Protein AF-A0AA48L5W8-F1 (afdb_monomer_lite)

Foldseek 3Di:
DDDDDDDDDDDDDDDDDPPPPDPPPDPPDVVVVVVQVPDDPVPRCPPDVCPVVVVPPCCVVPNDQPDPCSQQDDDDPDVVVVVVVSVVSCVVVCVVVVVVVVVDDDDPVRVVVVVVVVVVVVVVVVVVVVVVVVVVVVVVVD

Organism: NCBI:txid279322

Secondary structure (DSSP, 8-state):
--------------TT-----PPP-----HHHHHHHHTS-TTTS--SSTTHHHHHT-THHHH----STTTTT----SSHHHHHHHHHHHHHHTTHHHHHHHHTSPPPHHHHHHHHHHH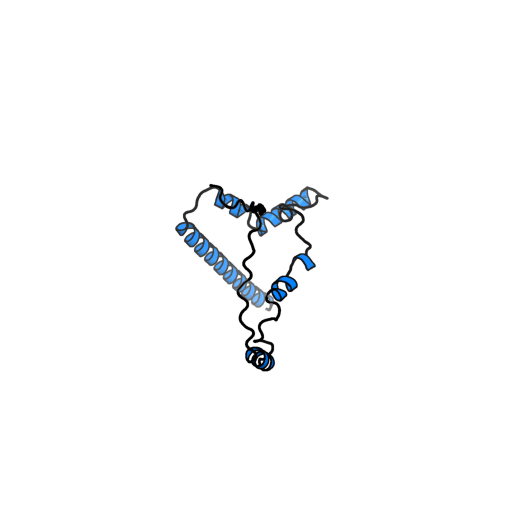HHHHHHHHHHHHHHHHHHHHHHT-

InterPro domains:
  IPR001911 Small ribosomal subunit protein bS21 [PF01165] (83-124)
  IPR038380 Small ribosomal subunit protein bS21 superfamily [G3DSA:1.20.5.1150] (84-120)

Structure (mmCIF, N/CA/C/O backbone):
data_AF-A0AA48L5W8-F1
#
_entry.id   AF-A0AA48L5W8-F1
#
loop_
_atom_site.group_PDB
_atom_site.id
_atom_site.type_symbol
_atom_site.label_atom_id
_atom_site.label_alt_id
_atom_site.label_comp_id
_atom_site.label_asym_id
_atom_site.label_entity_id
_atom_site.label_seq_id
_atom_site.pdbx_PDB_ins_code
_atom_site.Cartn_x
_atom_site.Cartn_y
_atom_site.Cartn_z
_atom_site.occupancy
_atom_site.B_iso_or_equiv
_atom_sit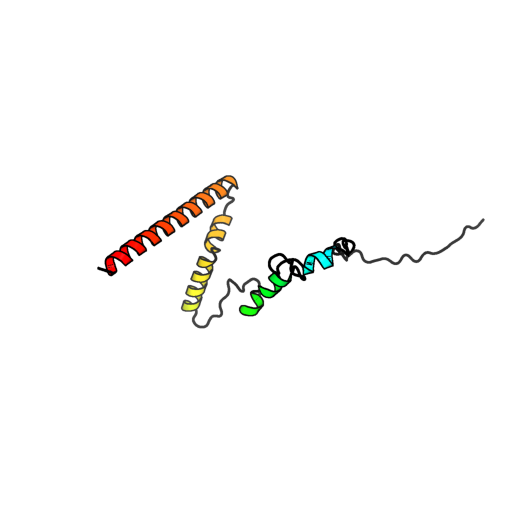e.auth_seq_id
_atom_site.auth_comp_id
_atom_site.auth_asym_id
_atom_site.auth_atom_id
_atom_site.pdbx_PDB_model_num
ATOM 1 N N . MET A 1 1 ? 81.579 -27.529 -8.004 1.00 41.66 1 MET A N 1
ATOM 2 C CA . MET A 1 1 ? 80.749 -27.136 -9.162 1.00 41.66 1 MET A CA 1
ATOM 3 C C . MET A 1 1 ? 79.575 -28.100 -9.261 1.00 41.66 1 MET A C 1
ATOM 5 O O . MET A 1 1 ? 79.804 -29.298 -9.210 1.00 41.66 1 MET A O 1
ATOM 9 N N . SER A 1 2 ? 78.370 -27.547 -9.417 1.00 45.47 2 SER A N 1
ATOM 10 C CA . SER A 1 2 ? 77.076 -28.196 -9.696 1.00 45.47 2 SER A CA 1
ATOM 11 C C . SER A 1 2 ? 76.213 -28.672 -8.511 1.00 45.47 2 SER A C 1
ATOM 13 O O . SER A 1 2 ? 76.462 -29.691 -7.875 1.00 45.47 2 SER A O 1
ATOM 15 N N . LEU A 1 3 ? 75.178 -27.866 -8.253 1.00 46.84 3 LEU A N 1
ATOM 16 C CA . LEU A 1 3 ? 74.101 -28.001 -7.273 1.00 46.84 3 LEU A CA 1
ATOM 17 C C . LEU A 1 3 ? 72.928 -28.820 -7.845 1.00 46.84 3 LEU A C 1
ATOM 19 O O . LEU A 1 3 ? 72.640 -28.756 -9.040 1.00 46.84 3 LEU A O 1
ATOM 23 N N . LEU A 1 4 ? 72.233 -29.536 -6.954 1.00 49.75 4 LEU A N 1
ATOM 24 C CA . LEU A 1 4 ? 70.988 -30.277 -7.182 1.00 49.75 4 LEU A CA 1
ATOM 25 C C . LEU A 1 4 ? 69.927 -29.462 -7.9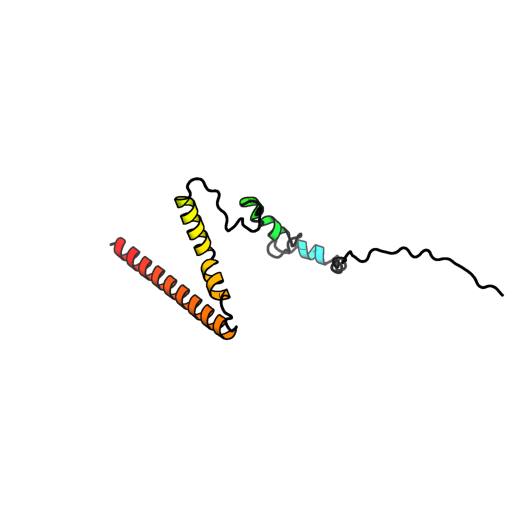46 1.00 49.75 4 LEU A C 1
ATOM 27 O O . LEU A 1 4 ? 69.533 -28.381 -7.515 1.00 49.75 4 LEU A O 1
ATOM 31 N N . GLY A 1 5 ? 69.375 -30.045 -9.014 1.00 43.19 5 GLY A N 1
ATOM 32 C CA . GLY A 1 5 ? 68.217 -29.524 -9.744 1.00 43.19 5 GLY A CA 1
ATOM 33 C C . GLY A 1 5 ? 66.993 -30.431 -9.610 1.00 43.19 5 GLY A C 1
ATOM 34 O O . GLY A 1 5 ? 66.687 -31.186 -10.529 1.00 43.19 5 GLY A O 1
ATOM 35 N N . LEU A 1 6 ? 66.269 -30.351 -8.488 1.00 49.22 6 LEU A N 1
ATOM 36 C CA . LEU A 1 6 ? 64.931 -30.941 -8.350 1.00 49.22 6 LEU A CA 1
ATOM 37 C C . LEU A 1 6 ? 63.902 -29.990 -8.985 1.00 49.22 6 LEU A C 1
ATOM 39 O O . LEU A 1 6 ? 63.579 -28.940 -8.430 1.00 49.22 6 LEU A O 1
ATOM 43 N N . ARG A 1 7 ? 63.372 -30.338 -10.161 1.00 47.59 7 ARG A N 1
ATOM 44 C CA . ARG A 1 7 ? 62.260 -29.601 -10.781 1.00 47.59 7 ARG A CA 1
ATOM 45 C C . ARG A 1 7 ? 60.941 -29.982 -10.101 1.00 47.59 7 ARG A C 1
ATOM 47 O O . ARG A 1 7 ? 60.332 -30.989 -10.452 1.00 47.59 7 ARG A O 1
ATOM 54 N N . LEU A 1 8 ? 60.473 -29.157 -9.163 1.00 48.69 8 LEU A N 1
ATOM 55 C CA . LEU A 1 8 ? 59.083 -29.195 -8.705 1.00 48.69 8 LEU A CA 1
ATOM 56 C C . LEU A 1 8 ? 58.156 -28.717 -9.835 1.00 48.69 8 LEU A C 1
ATOM 58 O O . LEU A 1 8 ? 58.205 -27.559 -10.249 1.00 48.69 8 LEU A O 1
ATOM 62 N N . ARG A 1 9 ? 57.276 -29.599 -10.321 1.00 47.47 9 ARG A N 1
ATOM 63 C CA . ARG A 1 9 ? 56.098 -29.201 -11.105 1.00 47.47 9 ARG A CA 1
ATOM 64 C C . ARG A 1 9 ? 55.102 -28.522 -10.162 1.00 47.47 9 ARG A C 1
ATOM 66 O O . ARG A 1 9 ? 54.395 -29.195 -9.419 1.00 47.47 9 ARG A O 1
ATOM 73 N N . ALA A 1 10 ? 55.042 -27.195 -10.196 1.00 47.44 10 ALA A N 1
ATOM 74 C CA . ALA A 1 10 ? 53.982 -26.436 -9.545 1.00 47.44 10 ALA A CA 1
ATOM 75 C C . ALA A 1 10 ? 52.654 -26.672 -10.287 1.00 47.44 10 ALA A C 1
ATOM 77 O O . ALA A 1 10 ? 52.471 -26.218 -11.416 1.00 47.44 10 ALA A O 1
ATOM 78 N N . SER A 1 11 ? 51.720 -27.398 -9.671 1.00 55.34 11 SER A N 1
ATOM 79 C CA . SER A 1 11 ? 50.333 -27.440 -10.131 1.00 55.34 11 SER A CA 1
ATOM 80 C C . SER A 1 11 ? 49.664 -26.103 -9.796 1.00 55.34 11 SER A C 1
ATOM 82 O O . SER A 1 11 ? 49.389 -25.820 -8.628 1.00 55.34 11 SER A O 1
ATOM 84 N N . LEU A 1 12 ? 49.409 -25.279 -10.811 1.00 51.62 12 LEU A N 1
ATOM 85 C CA . LEU A 1 12 ? 48.570 -24.086 -10.703 1.00 51.62 12 LEU A CA 1
ATOM 86 C C . LEU A 1 12 ? 47.149 -24.515 -10.300 1.00 51.62 12 LEU A C 1
ATOM 88 O O . LEU A 1 12 ? 46.418 -25.099 -11.098 1.00 51.62 12 LEU A O 1
ATOM 92 N N . ARG A 1 13 ? 46.763 -24.258 -9.045 1.00 56.03 13 ARG A N 1
ATOM 93 C CA . ARG A 1 13 ? 45.370 -24.374 -8.592 1.00 56.03 13 ARG A CA 1
ATOM 94 C C . ARG A 1 13 ? 44.577 -23.164 -9.108 1.00 56.03 13 ARG A C 1
ATOM 96 O O . ARG A 1 13 ? 45.058 -22.042 -8.955 1.00 56.03 13 ARG A O 1
ATOM 103 N N . PRO A 1 14 ? 43.370 -23.346 -9.668 1.00 49.34 14 PRO A N 1
ATOM 104 C CA . PRO A 1 14 ? 42.531 -22.225 -10.068 1.00 49.34 14 PRO A CA 1
ATOM 105 C C . PRO A 1 14 ? 42.058 -21.435 -8.836 1.00 49.34 14 PRO A C 1
ATOM 107 O O . PRO A 1 14 ? 41.418 -21.973 -7.930 1.00 49.34 14 PRO A O 1
ATOM 110 N N . LEU A 1 15 ? 42.384 -20.142 -8.813 1.00 54.94 15 LEU A N 1
ATOM 111 C CA . LEU A 1 15 ? 41.832 -19.140 -7.900 1.00 54.94 15 LEU A CA 1
ATOM 112 C C . LEU A 1 15 ? 40.357 -18.923 -8.261 1.00 54.94 15 LEU A C 1
ATOM 114 O O . LEU A 1 15 ? 40.062 -18.260 -9.251 1.00 54.94 15 LEU A O 1
ATOM 118 N N . GLY A 1 16 ? 39.422 -19.489 -7.495 1.00 56.91 16 GLY A N 1
ATOM 119 C CA . GLY A 1 16 ? 38.002 -19.244 -7.778 1.00 56.91 16 GLY A CA 1
ATOM 120 C C . GLY A 1 16 ? 36.952 -19.988 -6.958 1.00 56.91 16 GLY A C 1
ATOM 121 O O . GLY A 1 16 ? 35.784 -19.628 -7.045 1.00 56.91 16 GLY A O 1
ATOM 122 N N . ALA A 1 17 ? 37.308 -20.968 -6.127 1.00 47.25 17 ALA A N 1
ATOM 123 C CA . ALA A 1 17 ? 36.349 -21.579 -5.208 1.00 47.25 17 ALA A CA 1
ATOM 124 C C . ALA A 1 17 ? 36.504 -20.952 -3.818 1.00 47.25 17 ALA A C 1
ATOM 126 O O . ALA A 1 17 ? 37.392 -21.326 -3.052 1.00 47.25 17 ALA A O 1
ATOM 127 N N . ARG A 1 18 ? 35.647 -19.980 -3.480 1.00 51.94 18 ARG A N 1
ATOM 128 C CA . ARG A 1 18 ? 35.437 -19.600 -2.078 1.00 51.94 18 ARG A CA 1
ATOM 129 C C . ARG A 1 18 ? 34.900 -20.837 -1.363 1.00 51.94 18 ARG A C 1
ATOM 131 O O . ARG A 1 18 ? 33.747 -21.204 -1.565 1.00 51.94 18 ARG A O 1
ATOM 138 N N . ALA A 1 19 ? 35.748 -21.489 -0.573 1.00 50.69 19 ALA A N 1
ATOM 139 C CA . ALA A 1 19 ? 35.308 -22.497 0.371 1.00 50.69 19 ALA A CA 1
ATOM 140 C C . ALA A 1 19 ? 34.247 -21.843 1.263 1.00 50.69 19 ALA A C 1
ATOM 142 O O . ALA A 1 19 ? 34.537 -20.882 1.977 1.00 50.69 19 ALA A O 1
ATOM 143 N N . ILE A 1 20 ? 33.007 -22.321 1.168 1.00 53.09 20 ILE A N 1
ATOM 144 C CA . ILE A 1 20 ? 32.000 -22.066 2.191 1.00 53.09 20 ILE A CA 1
ATOM 145 C C . ILE A 1 20 ? 32.640 -22.605 3.466 1.00 53.09 20 ILE A C 1
ATOM 147 O O . ILE A 1 20 ? 32.986 -23.784 3.524 1.00 53.09 20 ILE A O 1
ATOM 151 N N . SER A 1 21 ? 32.921 -21.726 4.424 1.00 54.38 21 SER A N 1
ATOM 152 C CA . SER A 1 21 ? 33.506 -22.113 5.699 1.00 54.38 21 SER A CA 1
ATOM 153 C C . SER A 1 21 ? 32.583 -23.143 6.336 1.00 54.38 21 SER A C 1
ATOM 155 O O . SER A 1 21 ? 31.495 -22.794 6.793 1.00 54.38 21 SER A O 1
ATOM 157 N N . THR A 1 22 ? 32.988 -24.410 6.334 1.00 59.09 22 THR A N 1
ATOM 158 C CA . THR A 1 22 ? 32.337 -25.429 7.148 1.00 59.09 22 THR A CA 1
ATOM 159 C C . THR A 1 22 ? 32.401 -24.928 8.592 1.00 59.09 22 THR A C 1
ATOM 161 O O . THR A 1 22 ? 33.503 -24.620 9.059 1.00 59.09 22 THR A O 1
ATOM 164 N N . PRO A 1 23 ? 31.267 -24.765 9.296 1.00 60.31 23 PRO A N 1
ATOM 165 C CA . PRO A 1 23 ? 31.313 -24.380 10.697 1.00 60.31 23 PRO A CA 1
ATOM 166 C C . PRO A 1 23 ? 32.131 -25.430 11.468 1.00 60.31 23 PRO A C 1
ATOM 168 O O . PRO A 1 23 ? 32.063 -26.616 11.124 1.00 60.31 23 PRO A O 1
ATOM 171 N N . PRO A 1 24 ? 32.931 -25.025 12.471 1.00 53.91 24 PRO A N 1
ATOM 172 C CA . PRO A 1 24 ? 33.726 -25.966 13.250 1.00 53.91 24 PRO A CA 1
ATOM 173 C C . PRO A 1 24 ? 32.792 -27.023 13.844 1.00 53.91 24 PRO A C 1
ATOM 175 O O . PRO A 1 24 ? 31.868 -26.689 14.588 1.00 53.91 24 PRO A O 1
ATOM 178 N N . GLN A 1 25 ? 33.004 -28.295 13.490 1.00 59.50 25 GLN A N 1
ATOM 179 C CA . GLN A 1 25 ? 32.254 -29.386 14.099 1.00 59.50 25 GLN A CA 1
ATOM 180 C C . GLN A 1 25 ? 32.581 -29.403 15.590 1.00 59.50 25 GLN A C 1
ATOM 182 O O . GLN A 1 25 ? 33.710 -29.673 16.000 1.00 59.50 25 GLN A O 1
ATOM 187 N N . ARG A 1 26 ? 31.577 -29.064 16.402 1.00 51.53 26 ARG A N 1
ATOM 188 C CA . ARG A 1 26 ? 31.633 -29.204 17.854 1.00 51.53 26 ARG A CA 1
ATOM 189 C C . ARG A 1 26 ? 31.931 -30.678 18.163 1.00 51.53 26 ARG A C 1
ATOM 191 O O . ARG A 1 26 ? 31.246 -31.533 17.599 1.00 51.53 26 ARG A O 1
ATOM 198 N N . PRO A 1 27 ? 32.921 -31.001 19.016 1.00 55.44 27 PRO A N 1
ATOM 199 C CA . PRO A 1 27 ? 33.191 -32.389 19.369 1.00 55.44 27 PRO A CA 1
ATOM 200 C C . PRO A 1 27 ? 31.918 -33.013 19.949 1.00 55.44 27 PRO A C 1
ATOM 202 O O . PRO A 1 27 ? 31.256 -32.402 20.795 1.00 55.44 27 PRO A O 1
ATOM 205 N N . ALA A 1 28 ? 31.548 -34.193 19.446 1.00 61.81 28 ALA A N 1
ATOM 206 C CA . ALA A 1 28 ? 30.348 -34.903 19.866 1.00 61.81 28 ALA A CA 1
ATOM 207 C C . ALA A 1 28 ? 30.454 -35.214 21.363 1.00 61.81 28 ALA A C 1
ATOM 209 O O . ALA A 1 28 ? 31.257 -36.043 21.781 1.00 61.81 28 ALA A O 1
ATOM 210 N N . ASN A 1 29 ? 29.675 -34.499 22.173 1.00 66.69 29 ASN A N 1
ATOM 211 C CA . ASN A 1 29 ? 29.668 -34.679 23.615 1.00 66.69 29 ASN A CA 1
ATOM 212 C C . ASN A 1 29 ? 28.701 -35.837 23.929 1.00 66.69 29 ASN A C 1
ATOM 214 O O . ASN A 1 29 ? 27.495 -35.663 23.736 1.00 66.69 29 ASN A O 1
ATOM 218 N N . PRO A 1 30 ? 29.172 -37.011 24.388 1.00 60.78 30 PRO A N 1
ATOM 219 C CA . PRO A 1 30 ? 28.327 -38.203 24.543 1.00 60.78 30 PRO A CA 1
ATOM 220 C C . PRO A 1 30 ? 27.248 -38.042 25.625 1.00 60.78 30 PRO A C 1
ATOM 222 O O . PRO A 1 30 ? 26.270 -38.777 25.642 1.00 60.78 30 PRO A O 1
ATOM 225 N N . LEU A 1 31 ? 27.391 -37.050 26.509 1.00 56.94 31 LEU A N 1
ATOM 226 C CA . LEU A 1 31 ? 26.385 -36.693 27.515 1.00 56.94 31 LEU A CA 1
ATOM 227 C C . LEU A 1 31 ? 25.243 -35.826 26.953 1.00 56.94 31 LEU A C 1
ATOM 229 O O . LEU A 1 31 ? 24.185 -35.735 27.569 1.00 56.94 31 LEU A O 1
ATOM 233 N N . ALA A 1 32 ? 25.430 -35.188 25.792 1.00 58.28 32 ALA A N 1
ATOM 234 C CA . ALA A 1 32 ? 24.408 -34.338 25.181 1.00 58.28 32 ALA A CA 1
ATOM 235 C C . ALA A 1 32 ? 23.297 -35.150 24.493 1.00 58.28 32 ALA A C 1
ATOM 237 O O . ALA A 1 32 ? 22.159 -34.691 24.443 1.00 58.28 32 ALA A O 1
ATOM 238 N N . SER A 1 33 ? 23.599 -36.358 24.000 1.00 58.53 33 SER A N 1
ATOM 239 C CA . SER A 1 33 ? 22.594 -37.242 23.392 1.00 58.53 33 SER A CA 1
ATOM 240 C C . SER A 1 33 ? 21.591 -37.753 24.428 1.00 58.53 33 SER A C 1
ATOM 242 O O . SER A 1 33 ? 20.391 -37.679 24.195 1.00 58.53 33 SER A O 1
ATOM 244 N N . VAL A 1 34 ? 22.071 -38.164 25.607 1.00 60.75 34 VAL A N 1
ATOM 245 C CA . VAL A 1 34 ? 21.225 -38.661 26.708 1.00 60.75 34 VAL A CA 1
ATOM 246 C C . VAL A 1 34 ? 20.331 -37.554 27.279 1.00 60.75 34 VAL A C 1
ATOM 248 O O . VAL A 1 34 ? 19.175 -37.797 27.615 1.00 60.75 34 VAL A O 1
ATOM 251 N N . ALA A 1 35 ? 20.830 -36.315 27.343 1.00 59.06 35 ALA A N 1
ATOM 252 C CA . ALA A 1 35 ? 20.033 -35.166 27.773 1.00 59.06 35 ALA A CA 1
ATOM 253 C C . ALA A 1 35 ? 18.915 -34.809 26.774 1.00 59.06 35 ALA A C 1
ATOM 255 O O . ALA A 1 35 ? 17.860 -34.339 27.190 1.00 59.06 35 ALA A O 1
ATOM 256 N N . GLY A 1 36 ? 19.123 -35.046 25.473 1.00 60.00 36 GLY A N 1
ATOM 257 C CA . GLY A 1 36 ? 18.125 -34.789 24.431 1.00 60.00 36 GLY A CA 1
ATOM 258 C C . GLY A 1 36 ? 16.903 -35.710 24.497 1.00 60.00 36 GLY A C 1
ATOM 259 O O . GLY A 1 36 ? 15.803 -35.266 24.173 1.00 60.00 36 GLY A O 1
ATOM 260 N N . ASP A 1 37 ? 17.077 -36.950 24.963 1.00 62.81 37 ASP A N 1
ATOM 261 C CA . ASP A 1 37 ? 15.998 -37.944 25.069 1.00 62.81 37 ASP A CA 1
ATOM 262 C C . ASP A 1 37 ? 15.093 -37.736 26.297 1.00 62.81 37 ASP A C 1
ATOM 264 O O . ASP A 1 37 ? 13.965 -38.224 26.329 1.00 62.81 37 ASP A O 1
ATOM 268 N N . LEU A 1 38 ? 15.557 -36.975 27.292 1.00 65.94 38 LEU A N 1
ATOM 269 C CA . LEU A 1 38 ? 14.803 -36.656 28.511 1.00 65.94 38 LEU A CA 1
ATOM 270 C C . LEU A 1 38 ? 14.062 -35.310 28.435 1.00 65.94 38 LEU A C 1
ATOM 272 O O . LEU A 1 38 ? 13.307 -34.972 29.349 1.00 65.94 38 LEU A O 1
ATOM 276 N N . MET A 1 39 ? 14.264 -34.529 27.369 1.00 64.56 39 MET A N 1
ATOM 277 C CA . MET A 1 39 ? 13.599 -33.236 27.193 1.00 64.56 39 MET A CA 1
ATOM 278 C C . MET A 1 39 ? 12.226 -33.405 26.528 1.00 64.56 39 MET A C 1
ATOM 280 O O . MET A 1 39 ? 12.087 -34.178 25.577 1.00 64.56 39 MET A O 1
ATOM 284 N N . PRO A 1 40 ? 11.193 -32.659 26.968 1.00 66.56 40 PRO A N 1
ATOM 285 C CA . PRO A 1 40 ? 9.909 -32.650 26.281 1.00 66.56 40 PRO A CA 1
ATOM 286 C C . PRO A 1 40 ? 10.110 -32.191 24.832 1.00 66.56 40 PRO A C 1
ATOM 288 O O . PRO A 1 40 ? 10.893 -31.279 24.565 1.00 66.56 40 PRO A O 1
ATOM 291 N N . SER A 1 41 ? 9.375 -32.793 23.892 1.00 62.53 41 SER A N 1
ATOM 292 C CA . SER A 1 41 ? 9.509 -32.540 22.445 1.00 62.53 41 SER A CA 1
ATOM 293 C C . SER A 1 41 ? 9.402 -31.059 22.044 1.00 62.53 41 SER A C 1
ATOM 295 O O . SER A 1 41 ? 9.809 -30.704 20.942 1.00 62.53 41 SER A O 1
ATOM 297 N N . SER A 1 42 ? 8.861 -30.199 22.911 1.00 63.09 42 SER A N 1
ATOM 298 C CA . SER A 1 42 ? 8.772 -28.747 22.734 1.00 63.09 42 SER A CA 1
ATOM 299 C C . SER A 1 42 ? 10.090 -27.990 22.960 1.00 63.09 42 SER A C 1
ATOM 301 O O . SER A 1 42 ? 10.202 -26.854 22.510 1.00 63.09 42 SER A O 1
ATOM 303 N N . LEU A 1 43 ? 11.072 -28.588 23.644 1.00 60.09 43 LEU A N 1
ATOM 304 C CA . LEU A 1 43 ? 12.397 -28.010 23.923 1.00 60.09 43 LEU A CA 1
ATOM 305 C C . LEU A 1 43 ? 13.521 -28.666 23.106 1.00 60.09 43 LEU A C 1
ATOM 307 O O . LEU A 1 43 ? 14.678 -28.265 23.215 1.00 60.09 43 LEU A O 1
ATOM 311 N N . ARG A 1 44 ? 13.196 -29.676 22.291 1.00 63.22 44 ARG A N 1
ATOM 312 C CA . ARG A 1 44 ? 14.149 -30.332 21.394 1.00 63.22 44 ARG A CA 1
ATOM 313 C C . ARG A 1 44 ? 14.400 -29.425 20.192 1.00 63.22 44 ARG A C 1
ATOM 315 O O . ARG A 1 44 ? 13.484 -29.170 19.412 1.00 63.22 44 ARG A O 1
ATOM 322 N N . GLU A 1 45 ? 15.635 -28.950 20.036 1.00 64.38 45 GLU A N 1
ATOM 323 C CA . GLU A 1 45 ? 16.061 -28.304 18.791 1.00 64.38 45 GLU A CA 1
ATOM 324 C C . GLU A 1 45 ? 15.797 -29.286 17.633 1.00 64.38 45 GLU A C 1
ATOM 326 O O . GLU A 1 45 ? 16.169 -30.463 17.745 1.00 64.38 45 GLU A O 1
ATOM 331 N N . PRO A 1 46 ? 15.101 -28.872 16.558 1.00 64.81 46 PRO A N 1
ATOM 332 C CA . PRO A 1 46 ? 14.831 -29.767 15.445 1.00 64.81 46 PRO A CA 1
ATOM 333 C C . PRO A 1 46 ? 16.161 -30.299 14.902 1.00 64.81 46 PRO A C 1
ATOM 335 O O . PRO A 1 46 ? 17.100 -29.536 14.691 1.00 64.81 46 PRO A O 1
ATOM 338 N N . ALA A 1 47 ? 16.234 -31.615 14.673 1.00 72.25 47 ALA A N 1
ATOM 339 C CA . ALA A 1 47 ? 17.442 -32.301 14.190 1.00 72.25 47 ALA A CA 1
ATOM 340 C C . ALA A 1 47 ? 17.989 -31.715 12.875 1.00 72.25 47 ALA A C 1
ATOM 342 O O . ALA A 1 47 ? 19.150 -31.911 12.525 1.00 72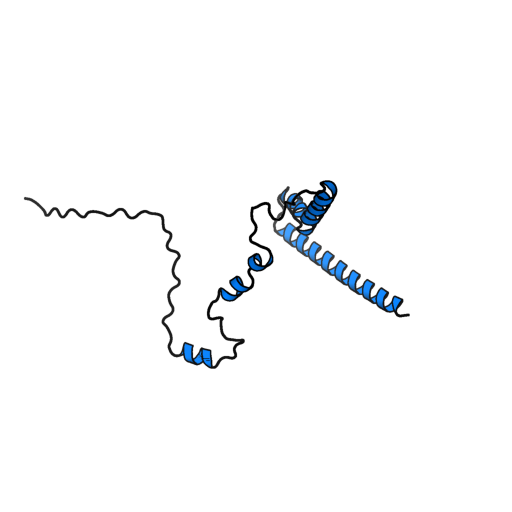.25 47 ALA A O 1
ATOM 343 N N . ASP A 1 48 ? 17.132 -30.993 12.163 1.00 77.94 48 ASP A N 1
ATOM 344 C CA . ASP A 1 48 ? 17.430 -30.239 10.968 1.00 77.94 48 ASP A CA 1
ATOM 345 C C . ASP A 1 48 ? 16.962 -28.785 11.180 1.00 77.94 48 ASP A C 1
ATOM 347 O O . ASP A 1 48 ? 15.753 -28.525 11.164 1.00 77.94 48 ASP A O 1
ATOM 351 N N . PRO A 1 49 ? 17.883 -27.828 11.398 1.00 75.69 49 PRO A N 1
ATOM 352 C CA . PRO A 1 49 ? 17.536 -26.426 11.644 1.00 75.69 49 PRO A CA 1
ATOM 353 C C . PRO A 1 49 ? 16.798 -25.784 10.457 1.00 75.69 49 PRO A C 1
ATOM 355 O O . PRO A 1 49 ? 16.048 -24.824 10.639 1.00 75.69 49 PRO A O 1
ATOM 358 N N . ASP A 1 50 ? 16.938 -26.355 9.257 1.00 78.06 50 ASP A N 1
ATOM 359 C CA . ASP A 1 50 ? 16.275 -25.885 8.041 1.00 78.06 50 ASP A CA 1
ATOM 360 C C . ASP A 1 50 ? 14.902 -26.532 7.796 1.00 78.06 50 ASP A C 1
ATOM 362 O O . ASP A 1 50 ? 14.200 -26.138 6.860 1.00 78.06 50 ASP A O 1
ATOM 366 N N . ALA A 1 51 ? 14.469 -27.486 8.630 1.00 77.75 51 ALA A N 1
ATOM 367 C CA . ALA A 1 51 ? 13.201 -28.199 8.449 1.00 77.75 51 ALA A CA 1
ATOM 368 C C . ALA A 1 51 ? 12.014 -27.234 8.408 1.00 77.75 51 ALA A C 1
ATOM 370 O O . ALA A 1 51 ? 11.099 -27.381 7.596 1.00 77.75 51 ALA A O 1
ATOM 371 N N . TRP A 1 52 ? 12.061 -26.207 9.258 1.00 70.44 52 TRP A N 1
ATOM 372 C CA . TRP A 1 52 ? 11.039 -25.171 9.315 1.00 70.44 52 TRP A CA 1
ATOM 373 C C . TRP A 1 52 ? 10.994 -24.336 8.026 1.00 70.44 52 TRP A C 1
ATOM 375 O O . TRP A 1 52 ? 9.912 -24.077 7.498 1.00 70.44 52 TRP A O 1
ATOM 385 N N . TRP A 1 53 ? 12.156 -23.986 7.463 1.00 73.19 53 TRP A N 1
ATOM 386 C CA . TRP A 1 53 ? 12.243 -23.260 6.193 1.00 73.19 53 TRP A CA 1
ATOM 387 C C . TRP A 1 53 ? 11.756 -24.096 5.007 1.00 73.19 53 TRP A C 1
ATOM 389 O O . TRP A 1 53 ? 11.101 -23.562 4.116 1.00 73.19 53 TRP A O 1
ATOM 399 N N . ARG A 1 54 ? 12.020 -25.410 5.011 1.00 73.50 54 ARG A N 1
ATOM 400 C CA . ARG A 1 54 ? 11.543 -26.336 3.971 1.00 73.50 54 ARG A CA 1
ATOM 401 C C . ARG A 1 54 ? 10.040 -26.600 4.052 1.00 73.50 54 ARG A C 1
ATOM 403 O O . ARG A 1 54 ? 9.386 -26.690 3.015 1.00 73.50 54 ARG A O 1
ATOM 410 N N . GLY A 1 55 ? 9.495 -26.713 5.264 1.00 71.75 55 GLY A N 1
ATOM 411 C CA . GLY A 1 55 ? 8.066 -26.940 5.495 1.00 71.75 55 GLY A CA 1
ATOM 412 C C . GLY A 1 55 ? 7.200 -25.710 5.222 1.00 71.75 55 GLY A C 1
ATOM 413 O O . GLY A 1 55 ? 6.047 -25.850 4.830 1.00 71.75 55 GLY A O 1
ATOM 414 N N . ASN A 1 56 ? 7.761 -24.510 5.383 1.00 69.00 56 ASN A N 1
ATOM 415 C CA . ASN A 1 56 ? 7.065 -23.249 5.134 1.00 69.00 56 ASN A CA 1
ATOM 416 C C . ASN A 1 56 ? 7.383 -22.646 3.755 1.00 69.00 56 ASN A C 1
ATOM 418 O O . ASN A 1 56 ? 7.131 -21.460 3.517 1.00 69.00 56 ASN A O 1
ATOM 422 N N . ASP A 1 57 ? 7.963 -23.434 2.846 1.00 70.19 57 ASP A N 1
ATOM 423 C CA . ASP A 1 57 ? 8.236 -22.969 1.495 1.00 70.19 57 ASP A CA 1
ATOM 424 C C . ASP A 1 57 ? 6.911 -22.760 0.744 1.00 70.19 57 ASP A C 1
ATOM 426 O O . ASP A 1 57 ? 6.297 -23.686 0.212 1.00 70.19 57 ASP A O 1
ATOM 430 N N . LEU A 1 58 ? 6.485 -21.497 0.685 1.00 65.38 58 LEU A N 1
ATOM 431 C CA . LEU A 1 58 ? 5.330 -21.015 -0.076 1.00 65.38 58 LEU A CA 1
ATOM 432 C C . LEU A 1 58 ? 5.368 -21.455 -1.547 1.00 65.38 58 LEU A C 1
ATOM 434 O O . LEU A 1 58 ? 4.318 -21.486 -2.192 1.00 65.38 58 LEU A O 1
ATOM 438 N N . SER A 1 59 ? 6.544 -21.813 -2.081 1.00 62.91 59 SER A N 1
ATOM 439 C CA . SER A 1 59 ? 6.682 -22.344 -3.435 1.00 62.91 59 SER A CA 1
ATOM 440 C C . SER A 1 59 ? 5.982 -23.693 -3.628 1.00 62.91 59 SER A C 1
ATOM 442 O O . SER A 1 59 ? 5.550 -23.982 -4.745 1.00 62.91 59 SER A O 1
ATOM 444 N N . GLN A 1 60 ? 5.779 -24.474 -2.557 1.00 67.06 60 GLN A N 1
ATOM 445 C CA . GLN A 1 60 ? 5.015 -25.724 -2.617 1.00 67.06 60 GLN A CA 1
ATOM 446 C C . GLN A 1 60 ? 3.526 -25.483 -2.899 1.00 67.06 60 GLN A C 1
ATOM 448 O O . GLN A 1 60 ? 2.899 -26.263 -3.610 1.00 67.06 60 GLN A O 1
ATOM 453 N N . HIS A 1 61 ? 2.965 -24.382 -2.388 1.00 67.69 61 HIS A N 1
ATOM 454 C CA . HIS A 1 61 ? 1.542 -24.055 -2.544 1.00 67.69 61 HIS A CA 1
ATOM 455 C C . HIS A 1 61 ? 1.254 -23.092 -3.702 1.00 67.69 61 HIS A C 1
ATOM 457 O O . HIS A 1 61 ? 0.191 -23.164 -4.315 1.00 67.69 61 HIS A O 1
ATOM 463 N N . HIS A 1 62 ? 2.182 -22.182 -4.004 1.00 70.31 62 HIS A N 1
ATOM 464 C CA . HIS A 1 62 ? 1.966 -21.084 -4.952 1.00 70.31 62 HIS A CA 1
ATOM 465 C C . HIS A 1 62 ? 2.848 -21.158 -6.206 1.00 70.31 62 HIS A C 1
ATOM 467 O O . HIS A 1 62 ? 2.745 -20.290 -7.074 1.00 70.31 62 HIS A O 1
ATOM 473 N N . GLY A 1 63 ? 3.679 -22.197 -6.327 1.00 73.06 63 GLY A N 1
ATOM 474 C CA . GLY A 1 63 ? 4.665 -22.327 -7.393 1.00 73.06 63 GLY A CA 1
ATOM 475 C C . GLY A 1 63 ? 5.857 -21.386 -7.198 1.00 73.06 63 GLY A C 1
ATOM 476 O O . GLY A 1 63 ? 5.801 -20.388 -6.477 1.00 73.06 63 GLY A O 1
ATOM 477 N N . LYS A 1 64 ? 6.979 -21.706 -7.847 1.00 75.50 64 LYS A N 1
ATOM 478 C CA . LYS A 1 64 ? 8.152 -20.824 -7.849 1.00 75.50 64 LYS A CA 1
ATOM 479 C C . LYS A 1 64 ? 7.856 -19.579 -8.694 1.00 75.50 64 LYS A C 1
ATOM 481 O O . LYS A 1 64 ? 7.283 -19.718 -9.778 1.00 75.50 64 LYS A O 1
ATOM 486 N N . PRO A 1 65 ? 8.255 -18.371 -8.255 1.00 75.25 65 PRO A N 1
ATOM 487 C CA . PRO A 1 65 ? 8.116 -17.183 -9.086 1.00 75.25 65 PRO A CA 1
ATOM 488 C C . PRO A 1 65 ? 8.938 -17.368 -10.367 1.00 75.25 65 PRO A C 1
ATOM 490 O O . PRO A 1 65 ? 10.141 -17.605 -10.307 1.00 75.25 65 PRO A O 1
ATOM 493 N N . GLY A 1 66 ? 8.279 -17.299 -11.526 1.00 77.88 66 GLY A N 1
ATOM 494 C CA . GLY A 1 66 ? 8.912 -17.618 -12.810 1.00 77.88 66 GLY A CA 1
ATOM 495 C C . GLY A 1 66 ? 9.930 -16.570 -13.263 1.00 77.88 66 GLY A C 1
ATOM 496 O O . GLY A 1 66 ? 10.993 -16.908 -13.769 1.00 77.88 66 GLY A O 1
ATOM 497 N N . ASN A 1 67 ? 9.625 -15.285 -13.074 1.00 83.50 67 ASN A N 1
ATOM 498 C CA . ASN A 1 67 ? 10.507 -14.170 -13.426 1.00 83.50 67 ASN A CA 1
ATOM 499 C C . ASN A 1 67 ? 10.430 -13.008 -12.417 1.00 83.50 67 ASN A C 1
ATOM 501 O O . ASN A 1 67 ? 9.560 -12.968 -11.542 1.00 83.50 67 ASN A O 1
ATOM 505 N N . GLN A 1 68 ? 11.306 -12.014 -12.589 1.00 82.12 68 GLN A N 1
ATOM 506 C CA . GLN A 1 68 ? 11.350 -10.781 -11.784 1.00 82.12 68 GLN A CA 1
ATOM 507 C C . GLN A 1 68 ? 10.039 -9.970 -11.839 1.00 82.12 68 GLN A C 1
ATOM 509 O O . GLN A 1 68 ? 9.767 -9.145 -10.968 1.00 82.12 68 GLN A O 1
ATOM 514 N N . TYR A 1 69 ? 9.206 -10.219 -12.851 1.00 83.44 69 TYR A N 1
ATOM 515 C CA . TYR A 1 69 ? 7.939 -9.536 -13.085 1.00 83.44 69 TYR A CA 1
ATOM 516 C C . TYR A 1 69 ? 6.723 -10.296 -12.545 1.00 83.44 69 TYR A C 1
ATOM 518 O O . TYR A 1 69 ? 5.624 -9.762 -12.630 1.00 83.44 69 TYR A O 1
ATOM 526 N N . THR A 1 70 ? 6.881 -11.493 -11.964 1.00 81.25 70 THR A N 1
ATOM 527 C CA . THR A 1 70 ? 5.761 -12.384 -11.586 1.00 81.25 70 THR A CA 1
ATOM 528 C C . THR A 1 70 ? 4.742 -11.695 -10.672 1.00 81.25 70 THR A C 1
ATOM 530 O O . THR A 1 70 ? 3.543 -11.895 -10.813 1.00 81.25 70 THR A O 1
ATOM 533 N N . GLY A 1 71 ? 5.195 -10.821 -9.765 1.00 78.75 71 GLY A N 1
ATOM 534 C CA . GLY A 1 71 ? 4.315 -10.055 -8.868 1.00 78.75 71 GLY A CA 1
ATOM 535 C C . GLY A 1 71 ? 3.683 -8.796 -9.484 1.00 78.75 71 GLY A C 1
ATOM 536 O O . GLY A 1 71 ? 2.924 -8.098 -8.811 1.00 78.75 71 GLY A O 1
ATOM 537 N N . ARG A 1 72 ? 4.023 -8.463 -10.735 1.00 85.94 72 ARG A N 1
ATOM 538 C CA . ARG A 1 72 ? 3.629 -7.232 -11.450 1.00 85.94 72 ARG A CA 1
ATOM 539 C C . ARG A 1 72 ? 3.098 -7.502 -12.863 1.00 85.94 72 ARG A C 1
ATOM 541 O O . ARG A 1 72 ? 2.812 -6.555 -13.588 1.00 85.94 72 ARG A O 1
ATOM 548 N N . SER A 1 73 ? 2.967 -8.763 -13.257 1.00 89.56 73 SER A N 1
ATOM 549 C CA . SER A 1 73 ? 2.419 -9.186 -14.541 1.00 89.56 73 SER A CA 1
ATOM 550 C C . SER A 1 73 ? 1.079 -9.885 -14.330 1.00 89.56 73 SER A C 1
ATOM 552 O O . SER A 1 73 ? 0.837 -10.514 -13.300 1.00 89.56 73 SER A O 1
ATOM 554 N N . MET A 1 74 ? 0.173 -9.745 -15.298 1.00 89.31 74 MET A N 1
ATOM 555 C CA . MET A 1 74 ? -1.076 -10.504 -15.335 1.00 89.31 74 MET A CA 1
ATOM 556 C C . MET A 1 74 ? -1.359 -10.949 -16.771 1.00 89.31 74 MET A C 1
ATOM 558 O O . MET A 1 74 ? -1.235 -10.129 -17.683 1.00 89.31 74 MET A O 1
ATOM 562 N N . PRO A 1 75 ? -1.739 -12.220 -16.993 1.00 90.38 75 PRO A N 1
ATOM 563 C CA . PRO A 1 75 ? -2.102 -12.695 -18.321 1.00 90.38 75 PRO A CA 1
ATOM 564 C C . PRO A 1 75 ? -3.385 -11.997 -18.783 1.00 90.38 75 PRO A C 1
ATOM 566 O O . PRO A 1 75 ? -4.384 -11.976 -18.062 1.00 90.38 75 PRO A O 1
ATOM 569 N N . VAL A 1 76 ? -3.363 -11.418 -19.981 1.00 94.06 76 VAL A N 1
ATOM 570 C CA . VAL A 1 76 ? -4.478 -10.616 -20.500 1.00 94.06 76 VAL A CA 1
ATOM 571 C C . VAL A 1 76 ? -5.465 -11.511 -21.251 1.00 94.06 76 VAL A C 1
ATOM 573 O O . VAL A 1 76 ? -5.091 -12.206 -22.188 1.00 94.06 76 VAL A O 1
ATOM 576 N N . ARG A 1 77 ? -6.739 -11.475 -20.844 1.00 93.00 77 ARG A N 1
ATOM 577 C CA . ARG A 1 77 ? -7.885 -12.072 -21.563 1.00 93.00 77 ARG A CA 1
ATOM 578 C C . ARG A 1 77 ? -8.907 -10.998 -21.958 1.00 93.00 77 ARG A C 1
ATOM 580 O O . ARG A 1 77 ? -9.391 -10.968 -23.077 1.00 93.00 77 ARG A O 1
ATOM 587 N N . ASN A 1 78 ? -9.189 -10.087 -21.032 1.00 94.88 78 ASN A N 1
ATOM 588 C CA . ASN A 1 78 ? -9.956 -8.854 -21.171 1.00 94.88 78 ASN A CA 1
ATOM 589 C C . ASN A 1 78 ? -9.133 -7.685 -20.599 1.00 94.88 78 ASN A C 1
ATOM 591 O O . ASN A 1 78 ? -9.060 -7.487 -19.382 1.00 94.88 78 ASN A O 1
ATOM 595 N N . PHE A 1 79 ? -8.541 -6.891 -21.490 1.00 94.69 79 PHE A N 1
ATOM 596 C CA . PHE A 1 79 ? -7.600 -5.828 -21.132 1.00 94.69 79 PHE A CA 1
ATOM 597 C C . PHE A 1 79 ? -8.077 -4.936 -19.977 1.00 94.69 79 PHE A C 1
ATOM 599 O O . PHE A 1 79 ? -7.353 -4.767 -18.998 1.00 94.69 79 PHE A O 1
ATOM 606 N N . ILE A 1 80 ? -9.308 -4.421 -20.040 1.00 96.94 80 ILE A N 1
ATOM 607 C CA . ILE A 1 80 ? -9.828 -3.483 -19.035 1.00 96.94 80 ILE A CA 1
ATOM 608 C C . ILE A 1 80 ? -9.938 -4.145 -17.659 1.00 96.94 80 ILE A C 1
ATOM 610 O O . ILE A 1 80 ? -9.546 -3.552 -16.650 1.00 96.94 80 ILE A O 1
ATOM 614 N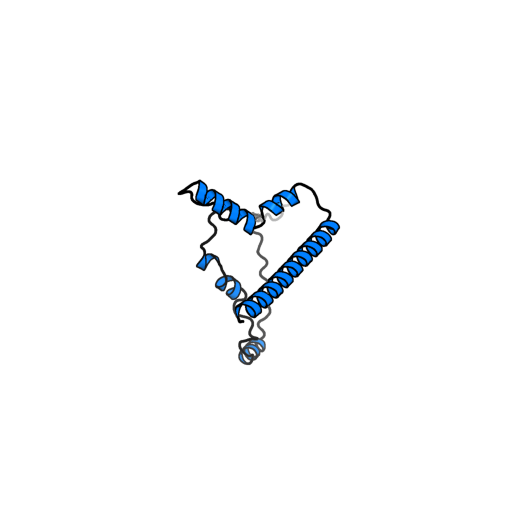 N . ALA A 1 81 ? -10.444 -5.378 -17.605 1.00 95.88 81 ALA A N 1
ATOM 615 C CA . ALA A 1 81 ? -10.580 -6.110 -16.352 1.00 95.88 81 ALA A CA 1
ATOM 616 C C . ALA A 1 81 ? -9.209 -6.400 -15.723 1.00 95.88 81 ALA A C 1
ATOM 618 O O . ALA A 1 81 ? -8.986 -6.070 -14.555 1.00 95.88 81 ALA A O 1
ATOM 619 N N . GLN A 1 82 ? -8.263 -6.951 -16.492 1.00 96.00 82 GLN A N 1
ATOM 620 C CA . GLN A 1 82 ? -6.936 -7.261 -15.954 1.00 96.00 82 GLN A CA 1
ATOM 621 C C . GLN A 1 82 ? -6.121 -6.015 -15.627 1.00 96.00 82 GLN A C 1
ATOM 623 O O . GLN A 1 82 ? -5.385 -6.027 -14.645 1.00 96.00 82 GLN A O 1
ATOM 628 N N . PHE A 1 83 ? -6.293 -4.919 -16.362 1.00 95.69 83 PHE A N 1
ATOM 629 C CA . PHE A 1 83 ? -5.652 -3.656 -16.023 1.00 95.69 83 PHE A CA 1
ATOM 630 C C . PHE A 1 83 ? -6.129 -3.129 -14.661 1.00 95.69 83 PHE A C 1
ATOM 632 O O . PHE A 1 83 ? -5.307 -2.770 -13.818 1.00 95.69 83 PHE A O 1
ATOM 639 N N . ARG A 1 84 ? -7.441 -3.173 -14.377 1.00 95.50 84 ARG A N 1
ATOM 640 C CA . ARG A 1 84 ? -7.987 -2.813 -13.052 1.00 95.50 84 ARG A CA 1
ATOM 641 C C . ARG A 1 84 ? -7.477 -3.739 -11.946 1.00 95.50 84 ARG A C 1
ATOM 643 O O . ARG A 1 84 ? -7.126 -3.270 -10.862 1.00 95.50 84 ARG A O 1
ATOM 650 N N . MET A 1 85 ? -7.407 -5.043 -12.214 1.00 94.06 85 MET A N 1
ATOM 651 C CA . MET A 1 85 ? -6.859 -6.019 -11.265 1.00 94.06 85 MET A CA 1
ATOM 652 C C . MET A 1 85 ? -5.380 -5.756 -10.970 1.00 94.06 85 MET A C 1
ATOM 654 O O . MET A 1 85 ? -4.985 -5.739 -9.801 1.00 94.06 85 MET A O 1
ATOM 658 N N . LEU A 1 86 ? -4.585 -5.492 -12.008 1.00 93.62 86 LEU A N 1
ATOM 659 C CA . LEU A 1 86 ? -3.173 -5.148 -11.903 1.00 93.62 86 LEU A CA 1
ATOM 660 C C . LEU A 1 86 ? -2.985 -3.870 -11.080 1.00 93.62 86 LEU A C 1
ATOM 662 O O . LEU A 1 86 ? -2.218 -3.873 -10.120 1.00 93.62 86 LEU A O 1
ATOM 666 N N . GLN A 1 87 ? -3.743 -2.809 -11.374 1.00 94.19 87 GLN A N 1
ATOM 667 C CA . GLN A 1 87 ? -3.727 -1.569 -10.592 1.00 94.19 87 GLN A CA 1
ATOM 668 C C . GLN A 1 87 ? -4.062 -1.809 -9.114 1.00 94.19 87 GLN A C 1
ATOM 670 O O . GLN A 1 87 ? -3.398 -1.268 -8.230 1.00 94.19 87 GLN A O 1
ATOM 675 N N . GLY A 1 88 ? -5.072 -2.636 -8.824 1.00 94.31 88 GLY A N 1
ATOM 676 C CA . GLY A 1 88 ? -5.408 -3.032 -7.457 1.00 94.31 88 GLY A CA 1
ATOM 677 C C . GLY A 1 88 ? -4.268 -3.792 -6.772 1.00 94.31 88 GLY A C 1
ATOM 678 O O . GLY A 1 88 ? -3.970 -3.531 -5.608 1.00 94.31 88 GLY A O 1
ATOM 679 N N . SER A 1 89 ? -3.599 -4.688 -7.501 1.00 93.31 89 SER A N 1
ATOM 680 C CA . SER A 1 89 ? -2.437 -5.434 -7.006 1.00 93.31 89 SER A CA 1
ATOM 681 C C . SER A 1 89 ? -1.271 -4.510 -6.648 1.00 93.31 89 SER A C 1
ATOM 683 O O . SER A 1 89 ? -0.758 -4.578 -5.532 1.00 93.31 89 SER A O 1
ATOM 685 N N . LEU A 1 90 ? -0.925 -3.573 -7.538 1.00 92.31 90 LEU A N 1
ATOM 686 C CA . LEU A 1 90 ? 0.147 -2.592 -7.324 1.00 92.31 90 LEU A CA 1
ATOM 687 C C . LEU A 1 90 ? -0.132 -1.647 -6.145 1.00 92.31 90 LEU A C 1
ATOM 689 O O . LEU A 1 90 ? 0.790 -1.241 -5.438 1.00 92.31 90 LEU A O 1
ATOM 693 N N . LYS A 1 91 ? -1.404 -1.310 -5.901 1.00 93.06 91 LYS A N 1
ATOM 694 C CA . LYS A 1 91 ? -1.806 -0.522 -4.726 1.00 93.06 91 LYS A CA 1
ATOM 695 C C . LYS A 1 91 ? -1.679 -1.321 -3.429 1.00 93.06 91 LYS A C 1
ATOM 697 O O . LYS A 1 91 ? -1.218 -0.773 -2.433 1.00 93.06 91 LYS A O 1
ATOM 702 N N . ARG A 1 92 ? -2.071 -2.603 -3.430 1.00 92.44 92 ARG A N 1
ATOM 703 C CA . ARG A 1 92 ? -1.962 -3.484 -2.251 1.00 92.44 92 ARG A CA 1
ATOM 704 C C . ARG A 1 92 ? -0.515 -3.748 -1.853 1.00 92.44 92 ARG A C 1
ATOM 706 O O . ARG A 1 92 ? -0.223 -3.751 -0.663 1.00 92.44 92 ARG A O 1
ATOM 713 N N . SER A 1 93 ? 0.375 -3.936 -2.826 1.00 91.12 93 SER A N 1
ATOM 714 C CA . SER A 1 93 ? 1.809 -4.097 -2.560 1.00 91.12 93 SER A CA 1
ATOM 715 C C . SER A 1 93 ? 2.484 -2.799 -2.108 1.00 91.12 93 SER A C 1
ATOM 717 O O . SER A 1 93 ? 3.591 -2.844 -1.588 1.00 91.12 93 SER A O 1
ATOM 719 N N . GLY A 1 94 ? 1.838 -1.640 -2.284 1.00 90.19 94 GLY A N 1
ATOM 720 C CA . GLY A 1 94 ? 2.373 -0.342 -1.871 1.00 90.19 94 GLY A CA 1
ATOM 721 C C . GLY A 1 94 ? 3.472 0.212 -2.783 1.00 90.19 94 GLY A C 1
ATOM 722 O O . GLY A 1 94 ? 3.949 1.317 -2.526 1.00 90.19 94 GLY A O 1
ATOM 72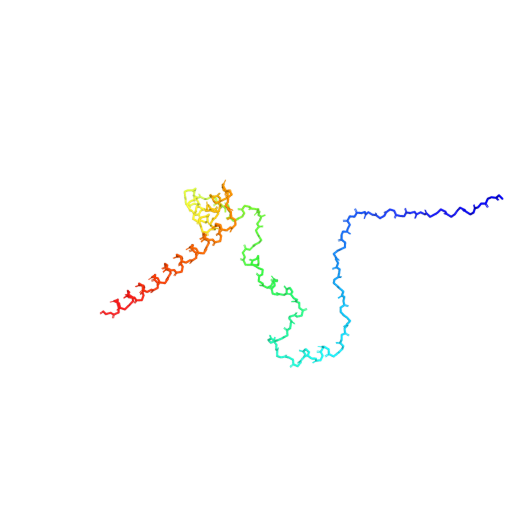3 N N . ILE A 1 95 ? 3.816 -0.489 -3.870 1.00 90.19 95 ILE A N 1
ATOM 724 C CA . ILE A 1 95 ? 4.891 -0.123 -4.812 1.00 90.19 95 ILE A CA 1
ATOM 725 C C . ILE A 1 95 ? 4.683 1.284 -5.378 1.00 90.19 95 ILE A C 1
ATOM 727 O O . ILE A 1 95 ? 5.630 2.045 -5.537 1.00 90.19 95 ILE A O 1
ATOM 731 N N . THR A 1 96 ? 3.434 1.668 -5.650 1.00 91.12 96 THR A N 1
ATOM 732 C CA . THR A 1 96 ? 3.123 3.010 -6.162 1.00 91.12 96 THR A CA 1
ATOM 733 C C . THR A 1 96 ? 3.492 4.114 -5.175 1.00 91.12 96 THR A C 1
ATOM 735 O O . THR A 1 96 ? 3.891 5.201 -5.581 1.00 91.12 96 THR A O 1
ATOM 738 N N . ASN A 1 97 ? 3.344 3.850 -3.876 1.00 92.56 97 ASN A N 1
ATOM 739 C CA . ASN A 1 97 ? 3.676 4.813 -2.829 1.00 92.56 97 ASN A CA 1
ATOM 740 C C . ASN A 1 97 ? 5.182 4.842 -2.580 1.00 92.56 97 ASN A C 1
ATOM 742 O O . ASN A 1 97 ? 5.732 5.904 -2.325 1.00 92.56 97 ASN A O 1
ATOM 746 N N . GLU A 1 98 ? 5.836 3.686 -2.663 1.00 92.25 98 GLU A N 1
ATOM 747 C CA . GLU A 1 98 ? 7.289 3.572 -2.579 1.00 92.25 98 GLU A CA 1
ATOM 748 C C . GLU A 1 98 ? 7.971 4.336 -3.713 1.00 92.25 98 GLU A C 1
ATOM 750 O O . GLU A 1 98 ? 8.832 5.163 -3.443 1.00 92.25 98 GLU A O 1
ATOM 755 N N . PHE A 1 99 ? 7.509 4.166 -4.954 1.00 93.19 99 PHE A N 1
ATOM 756 C CA . PHE A 1 99 ? 8.051 4.883 -6.109 1.00 93.19 99 PHE A CA 1
ATOM 757 C C . PHE A 1 99 ? 8.033 6.407 -5.911 1.00 93.19 99 PHE A C 1
ATOM 759 O O . PHE A 1 99 ? 9.042 7.067 -6.122 1.00 93.19 99 PHE A O 1
ATOM 766 N N . ARG A 1 100 ? 6.919 6.957 -5.404 1.00 93.81 100 ARG A N 1
ATOM 767 C CA . ARG A 1 100 ? 6.808 8.391 -5.076 1.00 93.81 100 ARG A CA 1
ATOM 768 C C . ARG A 1 100 ? 7.706 8.830 -3.920 1.00 93.81 100 ARG A C 1
ATOM 770 O O . ARG A 1 100 ? 8.099 9.984 -3.858 1.00 93.81 100 ARG A O 1
ATOM 777 N N . ARG A 1 101 ? 7.986 7.941 -2.965 1.00 93.12 101 ARG A N 1
ATOM 778 C CA . ARG A 1 101 ? 8.865 8.245 -1.824 1.00 93.12 101 ARG A CA 1
ATOM 779 C C . ARG A 1 101 ? 10.335 8.219 -2.219 1.00 93.12 101 ARG A C 1
ATOM 781 O O . ARG A 1 101 ? 11.106 8.980 -1.661 1.00 93.12 101 ARG A O 1
ATOM 788 N N . VAL A 1 102 ? 10.704 7.352 -3.160 1.00 95.19 102 VAL A N 1
ATOM 789 C CA . VAL A 1 102 ? 12.080 7.204 -3.655 1.00 95.19 102 VAL A CA 1
ATOM 790 C C . VAL A 1 102 ? 12.471 8.332 -4.615 1.00 95.19 102 VAL A C 1
ATOM 792 O O . VAL A 1 102 ? 13.657 8.577 -4.801 1.00 95.19 102 VAL A O 1
ATOM 795 N N . GLU A 1 103 ? 11.498 9.049 -5.187 1.00 95.88 103 GLU A N 1
ATOM 796 C CA . GLU A 1 103 ? 11.736 10.175 -6.101 1.00 95.88 103 GLU A CA 1
ATOM 797 C C . GLU A 1 103 ? 12.671 11.245 -5.509 1.00 95.88 103 GLU A C 1
ATOM 799 O O . GLU A 1 103 ? 13.498 11.806 -6.227 1.00 95.88 103 GLU A O 1
ATOM 804 N N . TYR A 1 104 ? 12.606 11.469 -4.192 1.00 96.25 104 TYR A N 1
ATOM 805 C CA . TYR A 1 104 ? 13.475 12.403 -3.480 1.00 96.25 104 TYR A CA 1
ATOM 806 C C . TYR A 1 104 ? 14.061 11.777 -2.216 1.00 96.25 104 TYR A C 1
ATOM 808 O O . TYR A 1 104 ? 13.419 10.985 -1.530 1.00 96.25 104 TYR A O 1
ATOM 816 N N . TYR A 1 105 ? 15.281 12.183 -1.865 1.00 96.75 105 TYR A N 1
ATOM 817 C CA . TYR A 1 105 ? 15.923 11.729 -0.636 1.00 96.75 105 TYR A CA 1
ATOM 818 C C . TYR A 1 105 ? 15.201 12.262 0.614 1.00 96.75 105 TYR A C 1
ATOM 820 O O . TYR A 1 105 ? 15.148 13.468 0.861 1.00 96.75 105 TYR A O 1
ATOM 828 N N . GLU A 1 106 ? 14.702 11.344 1.442 1.00 97.00 106 GLU A N 1
ATOM 829 C CA . GLU A 1 106 ? 14.182 11.623 2.781 1.00 97.00 106 GLU A CA 1
ATOM 830 C C . GLU A 1 106 ? 15.290 11.380 3.823 1.00 97.00 106 GLU A C 1
ATOM 832 O O . GLU A 1 106 ? 15.920 10.324 3.852 1.00 97.00 106 GLU A O 1
ATOM 837 N N . LYS A 1 107 ? 15.532 12.348 4.719 1.00 98.19 107 LYS A N 1
ATOM 838 C CA . LYS A 1 107 ? 16.486 12.160 5.826 1.00 98.19 107 LYS A CA 1
ATOM 839 C C . LYS A 1 107 ? 16.002 11.025 6.753 1.00 98.19 107 LYS A C 1
ATOM 841 O O . LYS A 1 107 ? 14.821 11.021 7.105 1.00 98.19 107 LYS A O 1
ATOM 846 N N . PRO A 1 108 ? 16.888 10.164 7.296 1.00 97.88 108 PRO A N 1
ATOM 847 C CA . PRO A 1 108 ? 16.480 9.053 8.165 1.00 97.88 108 PRO A CA 1
ATOM 848 C C . PRO A 1 108 ? 15.685 9.471 9.411 1.00 97.88 108 PRO A C 1
ATOM 850 O O . PRO A 1 108 ? 14.849 8.720 9.908 1.00 97.88 108 PRO A O 1
ATOM 853 N N . SER A 1 109 ? 15.931 10.668 9.953 1.00 98.12 109 SER A N 1
ATOM 854 C CA . SER A 1 109 ? 15.149 11.205 11.074 1.00 98.12 109 SER A CA 1
ATOM 855 C C . SER A 1 109 ? 13.711 11.541 10.668 1.00 98.12 109 SER A C 1
ATOM 857 O O . SER A 1 109 ? 12.780 11.190 11.393 1.00 98.12 109 SER A O 1
ATOM 859 N N . ALA A 1 110 ? 13.525 12.168 9.504 1.00 97.62 110 ALA A N 1
ATOM 860 C CA . ALA A 1 110 ? 12.212 12.485 8.950 1.00 97.62 110 ALA A CA 1
ATOM 861 C C . ALA A 1 110 ? 11.424 11.204 8.641 1.00 97.62 110 ALA A C 1
ATOM 863 O O . ALA A 1 110 ? 10.266 11.090 9.046 1.00 97.62 110 ALA A O 1
ATOM 864 N N . GLU A 1 111 ? 12.089 10.194 8.072 1.00 97.00 111 GLU A N 1
ATOM 865 C CA . GLU A 1 111 ? 11.483 8.893 7.782 1.00 97.00 111 GLU A CA 1
ATOM 866 C C . GLU A 1 111 ? 10.921 8.224 9.049 1.00 97.00 111 GLU A C 1
ATOM 868 O O . GLU A 1 111 ? 9.779 7.754 9.064 1.00 97.00 111 GLU A O 1
ATOM 873 N N . ARG A 1 112 ? 11.683 8.221 10.153 1.00 98.12 112 ARG A N 1
ATOM 874 C CA . ARG A 1 112 ? 11.230 7.654 11.437 1.00 98.12 112 ARG A CA 1
ATOM 875 C C . ARG A 1 112 ? 9.978 8.356 11.958 1.00 98.12 112 ARG A C 1
ATOM 877 O O . ARG A 1 112 ? 9.037 7.682 12.383 1.00 98.12 112 ARG A O 1
ATOM 884 N N . VAL A 1 113 ? 9.951 9.689 11.910 1.00 98.25 113 VAL A N 1
ATOM 885 C CA . VAL A 1 113 ? 8.795 10.496 12.339 1.00 98.25 113 VAL A CA 1
ATOM 886 C C . VAL A 1 113 ? 7.588 10.214 11.446 1.00 98.25 113 VAL A C 1
ATOM 888 O O . VAL A 1 113 ? 6.484 9.969 11.946 1.00 98.25 113 VAL A O 1
ATOM 891 N N . ARG A 1 114 ? 7.793 10.156 10.126 1.00 96.69 114 ARG A N 1
ATOM 892 C CA . ARG A 1 114 ? 6.751 9.814 9.157 1.00 96.69 114 ARG A CA 1
ATOM 893 C C . ARG A 1 114 ? 6.161 8.438 9.457 1.00 96.69 114 ARG A C 1
ATOM 895 O O . ARG A 1 114 ? 4.950 8.341 9.654 1.00 96.69 114 ARG A O 1
ATOM 902 N N . LEU A 1 115 ? 6.989 7.399 9.578 1.00 96.75 115 LEU A N 1
ATOM 903 C CA . LEU A 1 115 ? 6.548 6.033 9.878 1.00 96.75 115 LEU A CA 1
ATOM 904 C C . LEU A 1 115 ? 5.820 5.934 11.224 1.00 96.75 115 LEU A C 1
ATOM 906 O O . LEU A 1 115 ? 4.801 5.247 11.314 1.00 96.75 115 LEU A O 1
ATOM 910 N N . ALA A 1 116 ? 6.297 6.623 12.263 1.00 98.25 116 ALA A N 1
ATOM 911 C CA . ALA A 1 116 ? 5.620 6.668 13.557 1.00 98.25 116 ALA A CA 1
ATOM 912 C C . ALA A 1 116 ? 4.222 7.300 13.438 1.00 98.25 116 ALA A C 1
ATOM 914 O O . ALA A 1 116 ? 3.239 6.718 13.906 1.00 98.25 116 ALA A O 1
ATOM 915 N N . SER A 1 117 ? 4.111 8.437 12.744 1.00 98.31 117 SER A N 1
ATOM 916 C CA . SER A 1 117 ? 2.830 9.117 12.523 1.00 98.31 117 SER A CA 1
ATOM 917 C C . SER A 1 117 ? 1.861 8.283 11.671 1.00 98.31 117 SER A C 1
ATOM 919 O O . SER A 1 117 ? 0.681 8.177 12.003 1.00 98.31 117 SER A O 1
ATOM 921 N N . GLU A 1 118 ? 2.352 7.620 10.618 1.00 96.88 118 GLU A N 1
ATOM 922 C CA . GLU A 1 118 ? 1.568 6.719 9.766 1.00 96.88 118 GLU A CA 1
ATOM 923 C C . GLU A 1 118 ? 1.039 5.520 10.559 1.00 96.88 118 GLU A C 1
ATOM 925 O O . GLU A 1 118 ? -0.150 5.200 10.482 1.00 96.88 118 GLU A O 1
ATOM 930 N N . ARG A 1 119 ? 1.895 4.884 11.371 1.00 98.31 119 ARG A N 1
ATOM 931 C CA . ARG A 1 119 ? 1.497 3.776 12.253 1.00 98.31 119 ARG A CA 1
ATOM 932 C C . ARG A 1 119 ? 0.446 4.225 13.262 1.00 98.31 119 ARG A C 1
ATOM 934 O O . ARG A 1 119 ? -0.526 3.499 13.468 1.00 98.31 119 ARG A O 1
ATOM 941 N N . ASN A 1 120 ? 0.610 5.407 13.856 1.00 98.44 120 ASN A N 1
ATOM 942 C CA . ASN A 1 120 ? -0.361 5.955 14.798 1.00 98.44 120 ASN A CA 1
ATOM 943 C C . ASN A 1 120 ? -1.724 6.187 14.129 1.00 98.44 120 ASN A C 1
ATOM 945 O O . ASN A 1 120 ? -2.733 5.671 14.606 1.00 98.44 120 ASN A O 1
ATOM 949 N N . ARG A 1 121 ? -1.753 6.859 12.967 1.00 98.12 121 ARG A N 1
ATOM 950 C CA . ARG A 1 121 ? -2.988 7.076 12.192 1.00 98.12 121 ARG A CA 1
ATOM 951 C C . ARG A 1 121 ? -3.684 5.760 11.845 1.00 98.12 121 ARG A C 1
ATOM 953 O O . ARG A 1 121 ? -4.893 5.646 12.028 1.00 98.12 121 ARG A O 1
ATOM 960 N N . ARG A 1 122 ? -2.926 4.743 11.418 1.00 97.44 122 ARG A N 1
ATOM 961 C CA . ARG A 1 122 ? -3.469 3.413 11.102 1.00 97.44 122 ARG A CA 1
ATOM 962 C C . ARG A 1 122 ? -4.094 2.739 12.324 1.00 97.44 122 ARG A C 1
ATOM 964 O O . ARG A 1 122 ? -5.201 2.220 12.228 1.00 97.44 122 ARG A O 1
ATOM 971 N N . ARG A 1 123 ? -3.402 2.751 13.470 1.00 98.25 123 ARG A N 1
ATOM 972 C CA . ARG A 1 123 ? -3.917 2.185 14.730 1.00 98.25 123 ARG A CA 1
ATOM 973 C C . ARG A 1 123 ? -5.176 2.915 15.190 1.00 98.25 123 ARG A C 1
ATOM 975 O O . ARG A 1 123 ? -6.147 2.274 15.576 1.00 98.25 123 ARG A O 1
ATOM 982 N N . PHE A 1 124 ? -5.172 4.241 15.113 1.00 98.44 124 PHE A N 1
ATOM 983 C CA . PHE A 1 124 ? -6.316 5.068 15.474 1.00 98.44 124 PHE A CA 1
ATOM 984 C C . PHE A 1 124 ? -7.540 4.767 14.601 1.00 98.44 124 PHE A C 1
ATOM 986 O O . PHE A 1 124 ? -8.616 4.493 15.129 1.00 98.44 124 PHE A O 1
ATOM 993 N N . GLN A 1 125 ? -7.363 4.725 13.278 1.00 98.31 125 GLN A N 1
ATOM 994 C CA . GLN A 1 125 ? -8.429 4.392 12.333 1.00 98.31 125 GLN A CA 1
ATOM 995 C C . GLN A 1 125 ? -9.019 3.000 12.597 1.00 98.31 125 GLN A C 1
ATOM 997 O O . GLN A 1 125 ? -10.237 2.836 12.595 1.00 98.31 125 GLN A O 1
ATOM 1002 N N . GLU A 1 126 ? -8.169 2.005 12.849 1.00 98.25 126 GLU A N 1
ATOM 1003 C CA . GLU A 1 126 ? -8.602 0.641 13.157 1.00 98.25 126 GLU A CA 1
ATOM 1004 C C . GLU A 1 126 ? -9.399 0.577 14.469 1.00 98.25 126 GLU A C 1
ATOM 1006 O O . GLU A 1 126 ? -10.461 -0.043 14.526 1.00 98.25 126 GLU A O 1
ATOM 1011 N N . ASN A 1 127 ? -8.945 1.283 15.508 1.00 98.50 127 ASN A N 1
ATOM 1012 C CA . ASN A 1 127 ? -9.670 1.381 16.774 1.00 98.50 127 ASN A CA 1
ATOM 1013 C C . ASN A 1 127 ? -11.046 2.039 16.601 1.00 98.50 127 ASN A C 1
ATOM 1015 O O . ASN A 1 127 ? -12.033 1.538 17.139 1.00 98.50 127 ASN A O 1
ATOM 1019 N N . ILE A 1 128 ? -11.134 3.127 15.827 1.00 98.50 128 ILE A N 1
ATOM 1020 C CA . ILE A 1 128 ? -12.418 3.767 15.505 1.00 98.50 128 ILE A CA 1
ATOM 1021 C C . ILE A 1 128 ? -13.323 2.793 14.758 1.00 98.50 128 ILE A C 1
ATOM 1023 O O . ILE A 1 128 ? -14.477 2.620 15.144 1.00 98.50 128 ILE A O 1
ATOM 1027 N N . ARG A 1 129 ? -12.805 2.125 13.721 1.00 98.19 129 ARG A N 1
ATOM 1028 C CA . ARG A 1 129 ? -13.572 1.169 12.918 1.00 98.19 129 ARG A CA 1
ATOM 1029 C C . ARG A 1 129 ? -14.192 0.077 13.788 1.00 98.19 129 ARG A C 1
ATOM 1031 O O . ARG A 1 129 ? -15.387 -0.175 13.669 1.00 98.19 129 ARG A O 1
ATOM 1038 N N . ARG A 1 130 ? -13.409 -0.512 14.698 1.00 98.25 130 ARG A N 1
ATOM 1039 C CA . ARG A 1 130 ? -13.883 -1.537 15.643 1.00 98.25 130 ARG A CA 1
ATOM 1040 C C . ARG A 1 130 ? -14.981 -1.011 16.562 1.00 98.25 130 ARG A C 1
ATOM 1042 O O . ARG A 1 130 ? -16.006 -1.665 16.715 1.00 98.25 130 ARG A O 1
ATOM 1049 N N . ARG A 1 131 ? -14.802 0.182 17.137 1.00 98.25 131 ARG A N 1
ATOM 1050 C CA . ARG A 1 131 ? -15.810 0.799 18.017 1.00 98.25 131 ARG A CA 1
ATOM 1051 C C . ARG A 1 131 ? -17.115 1.092 17.277 1.00 98.25 131 ARG A C 1
ATOM 1053 O O . ARG A 1 131 ? -18.187 0.794 17.791 1.00 98.25 131 ARG A O 1
ATOM 1060 N N . VAL A 1 132 ? -17.042 1.617 16.054 1.00 98.38 132 VAL A N 1
ATOM 1061 C CA . VAL A 1 132 ? -18.233 1.873 15.226 1.00 98.38 132 VAL A CA 1
ATOM 1062 C C . VAL A 1 132 ? -18.957 0.569 14.892 1.00 98.38 132 VAL A C 1
ATOM 1064 O O . VAL A 1 132 ? -20.177 0.505 15.025 1.00 98.38 132 VAL A O 1
ATOM 1067 N N . GLN A 1 133 ? -18.222 -0.483 14.523 1.00 97.38 133 GLN A N 1
ATOM 1068 C CA . GLN A 1 133 ? -18.799 -1.807 14.269 1.00 97.38 133 GLN A CA 1
ATOM 1069 C C . GLN A 1 133 ? -19.517 -2.367 15.504 1.00 97.38 133 GLN A C 1
ATOM 1071 O O . GLN A 1 133 ? -20.618 -2.895 15.376 1.00 97.38 133 GLN A O 1
ATOM 1076 N N . GLN A 1 134 ? -18.947 -2.199 16.701 1.00 97.69 134 GLN A N 1
ATOM 1077 C CA . GLN A 1 134 ? -19.594 -2.601 17.955 1.00 97.69 134 GLN A CA 1
ATOM 1078 C C . GLN A 1 134 ? -20.909 -1.848 18.188 1.00 97.69 134 GLN A C 1
ATOM 1080 O O . GLN A 1 134 ? -21.926 -2.467 18.491 1.00 97.69 134 GLN A O 1
ATOM 1085 N N . VAL A 1 135 ? -20.918 -0.526 17.998 1.00 97.81 135 VAL A N 1
ATOM 1086 C CA . VAL A 1 135 ? -22.138 0.287 18.139 1.00 97.81 135 VAL A CA 1
ATOM 1087 C C . VAL A 1 135 ? -23.206 -0.136 17.126 1.00 97.81 135 VAL A C 1
ATOM 1089 O O . VAL A 1 135 ? -24.372 -0.276 17.488 1.00 97.81 135 VAL A O 1
ATOM 1092 N N . GLN A 1 136 ? -22.825 -0.391 15.872 1.00 97.56 136 GLN A N 1
ATOM 1093 C CA . GLN A 1 136 ? -23.747 -0.878 14.839 1.00 97.56 136 GLN A CA 1
ATOM 1094 C C . GLN A 1 136 ? -24.315 -2.267 15.170 1.00 97.56 136 GLN A C 1
ATOM 1096 O O . GLN A 1 136 ? -25.512 -2.494 14.991 1.00 97.56 136 GLN A O 1
ATOM 1101 N N . ALA A 1 137 ? -23.496 -3.176 15.703 1.00 96.88 137 ALA A N 1
ATOM 1102 C CA . ALA A 1 137 ? -23.940 -4.498 16.144 1.00 96.88 137 ALA A CA 1
ATOM 1103 C C . ALA A 1 137 ? -24.936 -4.412 17.315 1.00 96.88 137 ALA A C 1
ATOM 1105 O O . ALA A 1 137 ? -25.960 -5.087 17.312 1.00 96.88 137 ALA A O 1
ATOM 1106 N N . LEU A 1 138 ? -24.690 -3.532 18.293 1.00 96.75 138 LEU A N 1
ATOM 1107 C CA . LEU A 1 138 ? -25.629 -3.297 19.397 1.00 96.75 138 LEU A CA 1
ATOM 1108 C C . LEU A 1 138 ? -26.933 -2.643 18.925 1.00 96.75 138 LEU A C 1
ATOM 1110 O O . LEU A 1 138 ? -27.999 -2.965 19.443 1.00 96.75 138 LEU A O 1
ATOM 1114 N N . ARG A 1 139 ? -26.854 -1.737 17.944 1.00 96.06 139 ARG A N 1
ATOM 1115 C CA . ARG A 1 139 ? -28.024 -1.065 17.368 1.00 96.06 139 ARG A CA 1
ATOM 1116 C C . ARG A 1 139 ? -28.903 -2.016 16.560 1.00 96.06 139 ARG A C 1
ATOM 1118 O O . ARG A 1 139 ? -30.111 -1.919 16.675 1.00 96.06 139 ARG A O 1
ATOM 1125 N N . SER A 1 140 ? -28.307 -2.897 15.758 1.00 95.19 140 SER A N 1
ATOM 1126 C CA . SER A 1 140 ? -29.036 -3.866 14.917 1.00 95.19 140 SER A CA 1
ATOM 1127 C C . SER A 1 140 ? -29.647 -5.034 15.693 1.00 95.19 140 SER A C 1
ATOM 1129 O O . SER A 1 140 ? -30.456 -5.769 15.141 1.00 95.19 140 SER A O 1
ATOM 1131 N N . ARG A 1 141 ? -29.255 -5.217 16.959 1.00 88.00 141 ARG A N 1
ATOM 1132 C CA . ARG A 1 141 ? -29.811 -6.237 17.856 1.00 88.00 141 ARG A CA 1
ATOM 1133 C C . ARG A 1 141 ? -31.113 -5.799 18.543 1.00 88.00 141 ARG A C 1
ATOM 1135 O O . ARG A 1 141 ? -31.825 -6.658 19.055 1.00 88.00 141 ARG A O 1
ATOM 1142 N N . LYS A 1 142 ? -31.371 -4.492 18.619 1.00 59.34 142 LYS A N 1
ATOM 1143 C CA . LYS A 1 142 ? -32.641 -3.939 19.105 1.00 59.34 142 LYS A CA 1
ATOM 1144 C C . LYS A 1 142 ? -33.656 -3.913 17.975 1.00 59.34 142 LYS A C 1
ATOM 1146 O O . LYS A 1 142 ? -34.834 -4.162 18.290 1.00 59.34 142 LYS A O 1
#

Radius of gyration: 30.33 Å; chains: 1; bounding box: 113×51×50 Å

pLDDT: mean 78.6, std 18.36, range [41.66, 98.5]

Sequence (142 aa):
MSLLGLRLRASLRPLGARAISTPPQRPANPLASVAGDLMPSSLREPADPDAWWRGNDLSQHHGKPGNQYTGRSMPVRNFIAQFRMLQGSLKRSGITNEFRRVEYYEKPSAERVRLASERNRRRFQENIRRRVQQVQALRSRK